Protein AF-A0A9P4IDJ7-F1 (afdb_monomer_lite)

Radius of gyration: 15.52 Å; chains: 1; bounding box: 43×26×38 Å

Foldseek 3Di:
DVVQVPDDPPDPRPFADLVNVLVVLVVVLVVLVVVADPVCNVVVVVSVVVSVVSLVVSLCSLPDPPCPNVVVGSHPPSPDHDDPVSNVVSVVVVVVVVD

pLDDT: mean 74.46, std 12.23, range [43.41, 88.38]

Organism: NCBI:txid1504668

Structure (mmCIF, N/CA/C/O backbone):
data_AF-A0A9P4IDJ7-F1
#
_entry.id   AF-A0A9P4IDJ7-F1
#
loop_
_atom_site.group_PDB
_atom_site.id
_atom_site.type_symbol
_atom_site.label_atom_id
_atom_site.label_alt_id
_atom_site.label_comp_i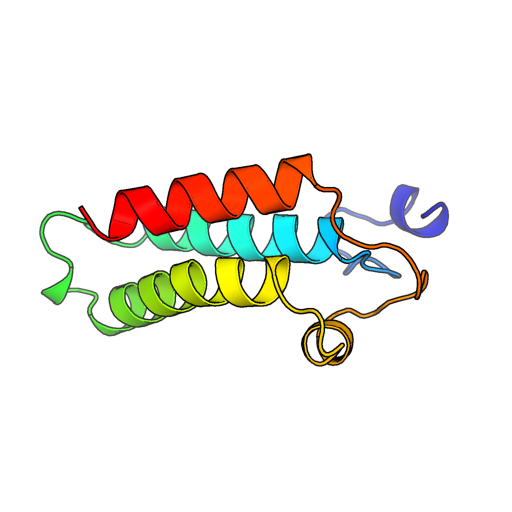d
_atom_site.label_asym_id
_atom_site.label_entity_id
_atom_site.label_seq_id
_atom_site.pdbx_PDB_ins_code
_atom_site.Cartn_x
_atom_site.Cartn_y
_atom_site.Cartn_z
_atom_site.occupancy
_atom_site.B_iso_or_equiv
_atom_site.auth_seq_id
_atom_site.auth_comp_id
_atom_site.auth_asym_id
_atom_site.auth_atom_id
_atom_site.pdbx_PDB_model_num
ATOM 1 N N . MET A 1 1 ? 19.123 -5.940 -9.336 1.00 51.44 1 MET A N 1
ATOM 2 C CA . MET A 1 1 ? 18.607 -7.023 -8.457 1.00 51.44 1 MET A CA 1
ATOM 3 C C . MET A 1 1 ? 19.621 -8.118 -8.098 1.00 51.44 1 MET A C 1
ATOM 5 O O . MET A 1 1 ? 19.449 -8.724 -7.050 1.00 51.44 1 MET A O 1
ATOM 9 N N . ALA A 1 2 ? 20.673 -8.372 -8.891 1.00 53.28 2 ALA A N 1
ATOM 10 C CA . ALA A 1 2 ? 21.667 -9.423 -8.608 1.00 53.28 2 ALA A CA 1
ATOM 11 C C . ALA A 1 2 ? 22.288 -9.426 -7.182 1.00 53.28 2 ALA A C 1
ATOM 13 O O . ALA A 1 2 ? 22.483 -10.516 -6.650 1.00 53.28 2 ALA A O 1
ATOM 14 N N . PRO A 1 3 ? 22.529 -8.275 -6.514 1.00 58.22 3 PRO A N 1
ATOM 15 C CA . PRO A 1 3 ? 23.065 -8.263 -5.146 1.00 58.22 3 PRO A CA 1
ATOM 16 C C . PRO A 1 3 ? 22.079 -8.770 -4.083 1.00 58.22 3 PRO A C 1
ATOM 18 O O . PRO A 1 3 ? 22.498 -9.369 -3.098 1.00 58.22 3 PRO A O 1
ATOM 21 N N . ASN A 1 4 ? 20.769 -8.583 -4.289 1.00 55.22 4 ASN A N 1
ATOM 22 C CA . ASN A 1 4 ? 19.736 -8.981 -3.323 1.00 55.22 4 ASN A CA 1
ATOM 23 C C . ASN A 1 4 ? 19.551 -10.510 -3.266 1.00 55.22 4 ASN A C 1
ATOM 25 O O . ASN A 1 4 ? 19.061 -11.026 -2.270 1.00 55.22 4 ASN A O 1
ATOM 29 N N . LEU A 1 5 ? 19.957 -11.243 -4.312 1.00 60.19 5 LEU A N 1
ATOM 30 C CA . LEU A 1 5 ? 19.858 -12.711 -4.374 1.00 60.19 5 LEU A CA 1
ATOM 31 C C . LEU A 1 5 ? 20.814 -13.420 -3.403 1.00 60.19 5 LEU A C 1
ATOM 33 O O . LEU A 1 5 ? 20.646 -14.602 -3.124 1.00 60.19 5 LEU A O 1
ATOM 37 N N . GLN A 1 6 ? 21.833 -12.708 -2.924 1.00 64.88 6 GLN A N 1
ATOM 38 C CA . GLN A 1 6 ? 22.885 -13.238 -2.054 1.00 64.88 6 GLN A CA 1
ATOM 39 C C . GLN A 1 6 ? 22.749 -12.726 -0.612 1.00 64.88 6 GLN A C 1
ATOM 41 O O . GLN A 1 6 ? 23.531 -13.106 0.258 1.00 64.88 6 GLN A O 1
ATOM 46 N N . GLN A 1 7 ? 21.773 -11.853 -0.349 1.00 55.00 7 GLN A N 1
ATOM 47 C CA . GLN A 1 7 ? 21.543 -11.274 0.968 1.00 55.00 7 GLN A CA 1
ATOM 48 C C . GLN A 1 7 ? 20.670 -12.197 1.821 1.00 55.00 7 GLN A C 1
ATOM 50 O O . GLN A 1 7 ? 19.735 -12.835 1.340 1.00 55.00 7 GLN A O 1
ATOM 55 N N . THR A 1 8 ? 20.983 -12.275 3.114 1.00 57.25 8 THR A N 1
ATOM 56 C CA . THR A 1 8 ? 20.155 -13.032 4.057 1.00 57.25 8 THR A CA 1
ATOM 57 C C . THR A 1 8 ? 18.792 -12.360 4.211 1.00 57.25 8 THR A C 1
ATOM 59 O O . THR A 1 8 ? 18.696 -11.140 4.103 1.00 57.25 8 THR A O 1
ATOM 62 N N . TYR A 1 9 ? 17.748 -13.138 4.512 1.00 49.81 9 TYR A N 1
ATOM 63 C CA . TYR A 1 9 ? 16.365 -12.654 4.659 1.00 49.81 9 TYR A CA 1
ATOM 64 C C . TYR A 1 9 ? 16.220 -11.423 5.579 1.00 49.81 9 TYR A C 1
ATOM 66 O O . TYR A 1 9 ? 15.356 -10.582 5.361 1.00 49.81 9 TYR A O 1
ATOM 74 N N . MET A 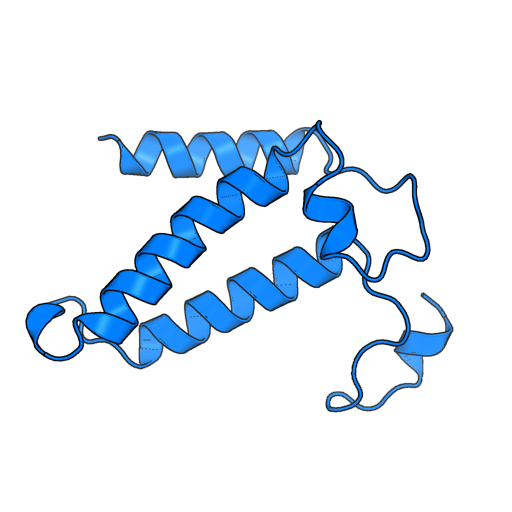1 10 ? 17.089 -11.296 6.588 1.00 43.41 10 MET A N 1
ATOM 75 C CA . MET A 1 10 ? 17.068 -10.198 7.563 1.00 43.41 10 MET A CA 1
ATOM 76 C C . MET A 1 10 ? 17.936 -8.992 7.168 1.00 43.41 10 MET A C 1
ATOM 78 O O . MET A 1 10 ? 17.942 -7.985 7.874 1.00 43.41 10 MET A O 1
ATOM 82 N N . THR A 1 11 ? 18.694 -9.067 6.072 1.00 50.81 11 THR A N 1
ATOM 83 C CA . THR A 1 11 ? 19.484 -7.939 5.570 1.00 50.81 11 THR A CA 1
ATOM 84 C C . THR A 1 11 ? 18.575 -7.025 4.748 1.00 50.81 11 THR A C 1
ATOM 86 O O . THR A 1 11 ? 17.959 -7.497 3.791 1.00 50.81 11 THR A O 1
ATOM 89 N N . PRO A 1 12 ? 18.485 -5.719 5.068 1.00 53.06 12 PRO A N 1
ATOM 90 C CA . PRO A 1 12 ? 17.758 -4.776 4.231 1.00 53.06 12 PRO A CA 1
ATOM 91 C C . PRO A 1 12 ? 18.280 -4.848 2.795 1.00 53.06 12 PRO A C 1
ATOM 93 O O . PRO A 1 12 ? 19.487 -4.745 2.568 1.00 53.06 12 PRO A O 1
ATOM 96 N N . ALA A 1 13 ? 17.367 -5.057 1.845 1.00 53.94 13 ALA A N 1
ATOM 97 C CA . ALA A 1 13 ? 17.705 -5.154 0.432 1.00 53.94 13 ALA A CA 1
ATOM 98 C C . ALA A 1 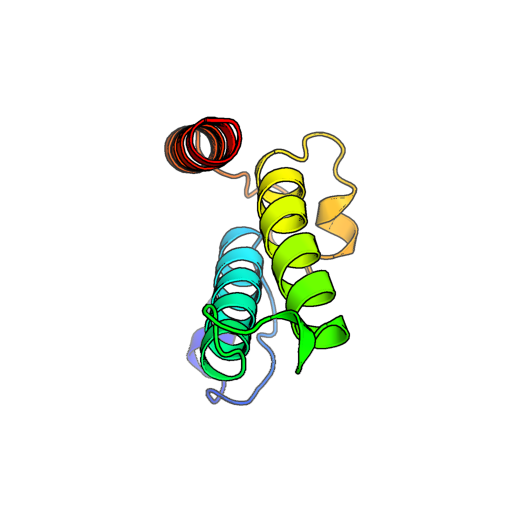13 ? 18.554 -3.947 0.008 1.00 53.94 13 ALA A C 1
ATOM 100 O O . ALA A 1 13 ? 18.172 -2.806 0.275 1.00 53.94 13 ALA A O 1
ATOM 101 N N . TYR A 1 14 ? 19.685 -4.203 -0.657 1.00 56.50 14 TYR A N 1
ATOM 102 C CA . TYR A 1 14 ? 20.616 -3.166 -1.131 1.00 56.50 14 TYR A CA 1
ATOM 103 C C . TYR A 1 14 ? 19.924 -2.137 -2.042 1.00 56.50 14 TYR A C 1
ATOM 105 O O . TYR A 1 14 ? 20.308 -0.975 -2.096 1.00 56.50 14 TYR A O 1
ATOM 113 N N . CYS A 1 15 ? 18.880 -2.586 -2.737 1.00 58.53 15 CYS A N 1
ATOM 114 C CA . CYS A 1 15 ? 18.048 -1.804 -3.632 1.00 58.53 15 CYS A CA 1
ATOM 115 C C . CYS A 1 15 ? 16.587 -2.240 -3.504 1.00 58.53 15 CYS A C 1
ATOM 117 O O . CYS A 1 15 ? 16.328 -3.447 -3.593 1.00 58.53 15 CYS A O 1
ATOM 119 N N . LYS A 1 16 ? 15.634 -1.309 -3.358 1.00 62.03 16 LYS A N 1
ATOM 120 C CA . LYS A 1 16 ? 14.196 -1.626 -3.375 1.00 62.03 16 LYS A CA 1
ATOM 121 C C . LYS A 1 16 ? 13.545 -0.961 -4.587 1.00 62.03 16 LYS A C 1
ATOM 123 O O . LYS A 1 16 ? 13.414 0.253 -4.622 1.00 62.03 16 LYS A O 1
ATOM 128 N N . THR A 1 17 ? 13.103 -1.761 -5.557 1.00 70.94 17 THR A N 1
ATOM 129 C CA . THR A 1 17 ? 12.210 -1.268 -6.619 1.00 70.94 17 THR A CA 1
ATOM 130 C C . THR A 1 17 ? 10.863 -0.854 -6.021 1.00 70.94 17 THR A C 1
ATOM 132 O O . THR A 1 17 ? 10.486 -1.366 -4.958 1.00 70.94 17 THR A O 1
ATOM 135 N N . LYS A 1 18 ? 10.099 0.006 -6.715 1.00 76.06 18 LYS A N 1
ATOM 136 C CA . LYS A 1 18 ? 8.752 0.437 -6.279 1.00 76.06 18 LYS A CA 1
ATOM 137 C C . LYS A 1 18 ? 7.861 -0.758 -5.900 1.00 76.06 18 LYS A C 1
ATOM 139 O O . LYS A 1 18 ? 7.203 -0.757 -4.862 1.00 76.06 18 LYS A O 1
ATOM 144 N N . VAL A 1 19 ? 7.932 -1.842 -6.681 1.00 77.00 19 VAL A N 1
ATOM 145 C CA . VAL A 1 19 ? 7.208 -3.101 -6.423 1.00 77.00 19 VAL A CA 1
ATOM 146 C C . VAL A 1 19 ? 7.647 -3.776 -5.123 1.00 77.00 19 VAL A C 1
ATOM 148 O O . VAL A 1 19 ? 6.797 -4.167 -4.325 1.00 77.00 19 VAL A O 1
ATOM 151 N N . TYR A 1 20 ? 8.955 -3.906 -4.876 1.00 75.69 20 TYR A N 1
ATOM 152 C CA . TYR A 1 20 ? 9.448 -4.549 -3.654 1.00 75.69 20 TYR A CA 1
ATOM 153 C C . TYR A 1 20 ? 9.115 -3.725 -2.408 1.00 75.69 20 TYR A C 1
ATOM 155 O O . TYR A 1 20 ? 8.749 -4.286 -1.376 1.00 75.69 20 TYR A O 1
ATOM 163 N N . PHE A 1 21 ? 9.201 -2.394 -2.507 1.00 79.62 21 PHE A N 1
ATOM 164 C CA . PHE A 1 21 ? 8.758 -1.512 -1.434 1.00 79.62 21 PHE A CA 1
ATOM 165 C C . PHE A 1 21 ? 7.275 -1.721 -1.125 1.00 79.62 21 PHE A C 1
ATOM 167 O O . PHE A 1 21 ? 6.932 -1.937 0.034 1.00 79.62 21 PHE A O 1
ATOM 174 N N . MET A 1 22 ? 6.406 -1.688 -2.141 1.00 85.25 22 MET A N 1
ATOM 175 C CA . MET A 1 22 ? 4.966 -1.838 -1.927 1.00 85.25 22 MET A CA 1
ATOM 176 C C . MET A 1 22 ? 4.607 -3.209 -1.364 1.00 85.25 22 MET A C 1
ATOM 178 O O . MET A 1 22 ? 3.788 -3.292 -0.453 1.00 85.25 22 MET A O 1
ATOM 182 N N . TRP A 1 23 ? 5.255 -4.272 -1.841 1.00 82.19 23 TRP A N 1
ATOM 183 C CA . TRP A 1 23 ? 5.078 -5.614 -1.291 1.00 82.19 23 TRP A CA 1
ATOM 184 C C . TRP A 1 23 ? 5.438 -5.679 0.202 1.00 82.19 23 TRP A C 1
ATOM 186 O O . TRP A 1 23 ? 4.649 -6.177 1.004 1.00 82.19 23 TRP A O 1
ATOM 196 N N . ASP A 1 24 ? 6.585 -5.115 0.594 1.00 81.62 24 ASP A N 1
ATOM 197 C CA . ASP A 1 24 ? 7.034 -5.042 1.991 1.00 81.62 24 ASP A CA 1
ATOM 198 C C . ASP A 1 24 ? 6.104 -4.158 2.851 1.00 81.62 24 ASP A C 1
ATOM 200 O O . ASP A 1 24 ? 5.726 -4.528 3.964 1.00 81.62 24 ASP A O 1
ATOM 204 N N . PHE A 1 25 ? 5.674 -3.008 2.326 1.00 85.62 25 PHE A N 1
ATOM 205 C CA . PHE A 1 25 ? 4.770 -2.082 3.012 1.00 85.62 25 PHE A CA 1
ATOM 206 C C . PHE A 1 25 ? 3.390 -2.703 3.278 1.00 85.62 25 PHE A C 1
ATOM 208 O O . PHE A 1 25 ? 2.897 -2.677 4.411 1.00 85.62 25 PHE A O 1
ATOM 215 N N . VAL A 1 26 ? 2.783 -3.318 2.259 1.00 87.44 26 VAL A N 1
ATOM 216 C CA . VAL A 1 26 ? 1.485 -3.999 2.382 1.00 87.44 26 VAL A CA 1
ATOM 217 C C . VAL A 1 26 ? 1.612 -5.245 3.259 1.00 87.44 26 VAL A C 1
ATOM 219 O O . VAL A 1 26 ? 0.762 -5.476 4.118 1.00 87.44 26 VAL A O 1
ATOM 222 N N . GLY A 1 27 ? 2.694 -6.016 3.116 1.00 86.19 27 GLY A N 1
ATOM 223 C CA . GLY A 1 27 ? 2.960 -7.197 3.939 1.00 86.19 27 GLY A CA 1
ATOM 224 C C . GLY A 1 27 ? 3.053 -6.872 5.432 1.00 86.19 27 GLY A C 1
ATOM 225 O O . GLY A 1 27 ? 2.415 -7.539 6.248 1.00 86.19 27 GLY A O 1
ATOM 226 N N . ARG A 1 28 ? 3.771 -5.802 5.799 1.00 85.25 28 ARG A N 1
ATOM 227 C CA . ARG A 1 28 ? 3.838 -5.326 7.191 1.00 85.25 28 ARG A CA 1
ATOM 228 C C . ARG A 1 28 ? 2.491 -4.815 7.697 1.00 85.25 28 ARG A C 1
ATOM 230 O O . ARG A 1 28 ? 2.130 -5.117 8.828 1.00 85.25 28 ARG A O 1
ATOM 237 N N . THR A 1 29 ? 1.728 -4.118 6.854 1.00 87.88 29 THR A N 1
ATOM 238 C CA . THR A 1 29 ? 0.371 -3.658 7.201 1.00 87.88 29 THR A CA 1
ATOM 239 C C . THR A 1 29 ? -0.561 -4.838 7.489 1.00 87.88 29 THR A C 1
ATOM 241 O O . THR A 1 29 ? -1.294 -4.816 8.473 1.00 87.88 29 THR A O 1
ATOM 244 N N . ARG A 1 30 ? -0.475 -5.918 6.702 1.00 86.94 30 ARG A N 1
ATOM 245 C CA . ARG A 1 30 ? -1.204 -7.164 6.977 1.00 86.94 30 ARG A CA 1
ATOM 246 C C . ARG A 1 30 ? -0.776 -7.806 8.298 1.00 86.94 30 ARG A C 1
ATOM 248 O O . ARG A 1 30 ? -1.637 -8.216 9.059 1.00 86.94 30 ARG A O 1
ATOM 255 N N . GLY A 1 31 ? 0.520 -7.863 8.599 1.00 85.88 31 GLY A N 1
ATOM 256 C CA . GLY A 1 31 ? 0.990 -8.396 9.885 1.00 85.88 31 GLY A CA 1
ATOM 257 C C . GLY A 1 31 ? 0.471 -7.607 11.096 1.00 85.88 31 GLY A C 1
ATOM 258 O O . GLY A 1 31 ? 0.250 -8.182 12.155 1.00 85.88 31 GLY A O 1
ATOM 259 N N . MET A 1 32 ? 0.222 -6.302 10.937 1.00 84.62 32 MET A N 1
ATOM 260 C CA . MET A 1 32 ? -0.427 -5.487 11.971 1.00 84.62 32 MET A CA 1
ATOM 261 C C . MET A 1 32 ? -1.912 -5.830 12.145 1.00 84.62 32 MET A C 1
ATOM 263 O O . MET A 1 32 ? -2.420 -5.704 13.255 1.00 84.62 32 MET A O 1
ATOM 267 N N . MET A 1 33 ? -2.600 -6.298 11.093 1.00 84.81 33 MET A N 1
ATOM 268 C CA . MET A 1 33 ? -4.001 -6.741 11.195 1.00 84.81 33 MET A CA 1
ATOM 269 C C . MET A 1 33 ? -4.144 -7.922 12.151 1.00 84.81 33 MET A C 1
ATOM 271 O O . MET A 1 33 ? -5.104 -7.961 12.910 1.00 84.81 33 MET A O 1
ATOM 275 N N . ASP A 1 34 ? -3.170 -8.833 12.179 1.00 85.12 34 ASP A N 1
ATOM 276 C CA . ASP A 1 34 ? -3.190 -9.989 13.085 1.00 85.12 34 ASP A CA 1
ATOM 277 C C . ASP A 1 34 ? -3.083 -9.584 14.571 1.00 85.12 34 ASP A C 1
ATOM 279 O O . ASP A 1 34 ? -3.352 -10.392 15.460 1.00 85.12 34 ASP A O 1
ATOM 283 N N . MET A 1 35 ? -2.693 -8.335 14.856 1.00 80.81 35 MET A N 1
ATOM 284 C CA . MET A 1 35 ? -2.598 -7.781 16.210 1.00 80.81 35 MET A CA 1
ATOM 285 C C . MET A 1 35 ? -3.862 -7.033 16.650 1.00 80.81 35 MET A C 1
ATOM 287 O O . MET A 1 35 ? -3.935 -6.623 17.811 1.00 80.81 35 MET A O 1
ATOM 291 N N . VAL A 1 36 ? -4.836 -6.842 15.751 1.00 83.94 36 VAL A N 1
ATOM 292 C CA . VAL A 1 36 ? -6.067 -6.100 16.037 1.00 83.94 36 VAL A CA 1
ATOM 293 C C . VAL A 1 36 ? -7.272 -7.033 16.026 1.00 83.94 36 VAL A C 1
ATOM 295 O O . VAL A 1 36 ? -7.441 -7.818 15.098 1.00 83.94 36 VAL A O 1
ATOM 298 N N . ASP A 1 37 ? -8.136 -6.936 17.039 1.00 83.44 37 ASP A N 1
ATOM 299 C CA . ASP A 1 37 ? -9.456 -7.575 16.999 1.00 83.44 37 ASP A CA 1
ATOM 300 C C . ASP A 1 37 ? -10.415 -6.693 16.179 1.00 83.44 37 ASP A C 1
ATOM 302 O O . ASP A 1 37 ? -10.833 -5.634 16.663 1.00 83.44 37 ASP A O 1
ATOM 306 N N . PRO A 1 38 ? -10.805 -7.098 14.954 1.00 78.62 38 PRO A N 1
ATOM 307 C CA . PRO A 1 38 ? -11.659 -6.280 14.100 1.00 78.62 38 PRO A CA 1
ATOM 308 C C . PRO A 1 38 ? -13.079 -6.114 14.658 1.00 78.62 38 PRO A C 1
ATOM 310 O O . PRO A 1 38 ? -13.796 -5.218 14.219 1.00 78.62 38 PRO A O 1
ATOM 313 N N . ALA A 1 39 ? -13.505 -6.944 15.619 1.00 84.75 39 ALA A N 1
ATOM 314 C CA . ALA A 1 39 ? -14.793 -6.781 16.286 1.00 84.75 39 ALA A CA 1
ATOM 315 C C . ALA A 1 39 ? -14.757 -5.732 17.410 1.00 84.75 39 ALA A C 1
ATOM 317 O O . ALA A 1 39 ? -15.821 -5.306 17.862 1.00 84.75 39 ALA A O 1
ATOM 318 N N . LYS A 1 40 ? -13.560 -5.347 17.883 1.00 82.12 40 LYS A N 1
ATOM 319 C CA . LYS A 1 40 ? -13.354 -4.389 18.985 1.00 82.12 40 LYS A CA 1
ATOM 320 C C . LYS A 1 40 ? -12.147 -3.466 18.750 1.00 82.12 40 LYS A C 1
ATOM 322 O O . LYS A 1 40 ? -11.240 -3.408 19.595 1.00 82.12 40 LYS A O 1
ATOM 327 N N . PRO A 1 41 ? -12.108 -2.738 17.620 1.00 75.88 41 PRO A N 1
ATOM 328 C CA . PRO A 1 41 ? -10.974 -1.892 17.254 1.00 75.88 41 PRO A CA 1
ATOM 329 C C . PRO A 1 41 ? -10.696 -0.780 18.279 1.00 75.88 41 PRO A C 1
ATOM 331 O O . PRO A 1 41 ? -9.564 -0.312 18.390 1.00 75.88 41 PRO A O 1
ATOM 334 N N . GLU A 1 42 ? -11.686 -0.384 19.085 1.00 78.69 42 GLU A N 1
ATOM 335 C CA . GLU A 1 42 ? -11.548 0.617 20.146 1.00 78.69 42 GLU A CA 1
ATOM 336 C C . GLU A 1 42 ? -10.514 0.250 21.221 1.00 78.69 42 GLU A C 1
ATOM 338 O O . GLU A 1 42 ? -9.907 1.144 21.812 1.00 78.69 42 GLU A O 1
ATOM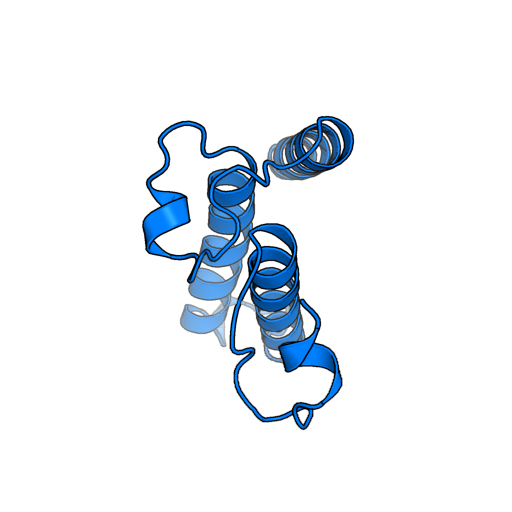 343 N N . ASN A 1 43 ? -10.259 -1.045 21.443 1.00 83.81 43 ASN A N 1
ATOM 344 C CA . ASN A 1 43 ? -9.260 -1.504 22.412 1.00 83.81 43 ASN A CA 1
ATOM 345 C C . ASN A 1 43 ? -7.822 -1.312 21.914 1.00 83.81 43 ASN A C 1
ATOM 347 O O . ASN A 1 43 ? -6.890 -1.300 22.716 1.00 83.81 43 ASN A O 1
ATOM 351 N N . GLN A 1 44 ? -7.641 -1.164 20.600 1.00 84.00 44 GLN A N 1
ATOM 352 C CA . GLN A 1 44 ? -6.353 -0.968 19.930 1.00 84.00 44 GLN A CA 1
ATOM 353 C C . GLN A 1 44 ? -6.437 0.221 18.965 1.00 84.00 44 GLN A C 1
ATOM 355 O O . GLN A 1 44 ? -5.931 0.165 17.844 1.00 84.00 44 GLN A O 1
ATOM 360 N N . LYS A 1 45 ? -7.084 1.308 19.409 1.00 84.56 45 LYS A N 1
ATOM 361 C CA . LYS A 1 45 ? -7.420 2.470 18.575 1.00 84.56 45 LYS A CA 1
ATOM 362 C C . LYS A 1 45 ? -6.231 3.009 17.771 1.00 84.56 45 LYS A C 1
ATOM 364 O O . LYS A 1 45 ? -6.376 3.242 16.580 1.00 84.56 45 LYS A O 1
ATOM 369 N N . GLU A 1 46 ? -5.064 3.166 18.394 1.00 88.19 46 GLU A N 1
ATOM 370 C CA . GLU A 1 46 ? -3.858 3.672 17.721 1.00 88.19 46 GLU A CA 1
ATOM 371 C C . GLU A 1 46 ? -3.385 2.731 16.603 1.00 88.19 46 GLU A C 1
ATOM 373 O O . GLU A 1 46 ? -3.118 3.167 15.486 1.00 88.19 46 GLU A O 1
ATOM 378 N N . THR A 1 47 ? -3.338 1.422 16.871 1.00 86.00 47 THR A N 1
ATOM 379 C CA . THR A 1 47 ? -2.960 0.414 15.871 1.00 86.00 47 THR A CA 1
ATOM 380 C C . THR A 1 47 ? -3.979 0.349 14.736 1.00 86.00 47 THR A C 1
ATOM 382 O O . THR A 1 47 ? -3.595 0.220 13.577 1.00 86.00 47 THR A O 1
ATOM 385 N N . TRP A 1 48 ? -5.268 0.475 15.052 1.00 85.38 48 TRP A N 1
ATOM 386 C CA . TRP A 1 48 ? -6.343 0.522 14.065 1.00 85.38 48 TRP A CA 1
ATOM 387 C C . TRP A 1 48 ? -6.274 1.773 13.176 1.00 85.38 48 TRP A C 1
ATOM 389 O O . TRP A 1 48 ? -6.422 1.672 11.955 1.00 85.38 48 TRP A O 1
ATOM 399 N N . GLU A 1 49 ? -6.017 2.944 13.762 1.00 88.00 49 GLU A N 1
ATOM 400 C CA . GLU A 1 49 ? -5.841 4.204 13.032 1.00 88.00 49 GLU A CA 1
ATOM 401 C C . GLU A 1 49 ? -4.604 4.157 12.123 1.00 88.00 49 GLU A C 1
ATOM 403 O O . GLU A 1 49 ? -4.709 4.525 10.951 1.00 88.00 49 GLU A O 1
ATOM 408 N N . ASP A 1 50 ? -3.467 3.634 12.602 1.00 88.25 50 ASP A N 1
ATOM 409 C CA . ASP A 1 50 ? -2.261 3.464 11.774 1.00 88.25 50 ASP A CA 1
ATOM 410 C C . ASP A 1 50 ? -2.508 2.484 10.617 1.00 88.25 50 ASP A C 1
ATOM 412 O O . ASP A 1 50 ? -2.174 2.762 9.467 1.00 88.25 50 ASP A O 1
ATOM 416 N N . LEU A 1 51 ? -3.162 1.353 10.881 1.00 88.12 51 LEU A N 1
ATOM 417 C CA . LEU A 1 51 ? -3.491 0.349 9.868 1.00 88.12 51 LEU A CA 1
ATOM 418 C C . LEU A 1 51 ? -4.428 0.903 8.791 1.00 88.12 51 LEU A C 1
ATOM 420 O O . LEU A 1 51 ? -4.194 0.694 7.599 1.00 88.12 51 LEU A O 1
ATOM 424 N N . THR A 1 52 ? -5.442 1.662 9.203 1.00 86.50 52 THR A N 1
ATOM 425 C CA . THR A 1 52 ? -6.355 2.349 8.284 1.00 86.50 52 THR A CA 1
ATOM 426 C C . THR A 1 52 ? -5.607 3.396 7.457 1.00 86.50 52 THR A C 1
ATOM 428 O O . THR A 1 52 ? -5.738 3.434 6.232 1.00 86.50 52 THR A O 1
ATOM 431 N N . GLY A 1 53 ? -4.754 4.198 8.103 1.00 86.94 53 GLY A N 1
ATOM 432 C CA . GLY A 1 53 ? -3.907 5.182 7.434 1.00 86.94 53 GLY A CA 1
ATOM 433 C C . GLY A 1 53 ? -2.979 4.545 6.400 1.00 86.94 53 GLY A C 1
ATOM 434 O O . GLY A 1 53 ? -2.885 5.031 5.275 1.00 86.94 53 GLY A O 1
ATOM 435 N N . ARG A 1 54 ? -2.351 3.414 6.731 1.00 88.38 54 ARG A N 1
ATOM 436 C CA . ARG A 1 54 ? -1.484 2.651 5.817 1.00 88.38 54 ARG A CA 1
ATOM 437 C C . ARG A 1 54 ? -2.244 2.047 4.646 1.00 88.38 54 A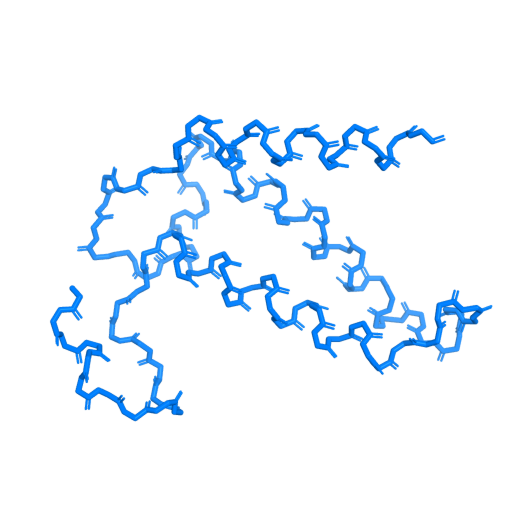RG A C 1
ATOM 439 O O . ARG A 1 54 ? -1.715 2.053 3.536 1.00 88.38 54 ARG A O 1
ATOM 446 N N . ALA A 1 55 ? -3.464 1.558 4.859 1.00 86.06 55 ALA A N 1
ATOM 447 C CA . ALA A 1 55 ? -4.300 1.048 3.777 1.00 86.06 55 ALA A CA 1
ATOM 448 C C . ALA A 1 55 ? -4.608 2.155 2.755 1.00 86.06 55 ALA A C 1
ATOM 450 O O . ALA A 1 55 ? -4.369 1.968 1.563 1.00 86.06 55 ALA A O 1
ATOM 451 N N . ILE A 1 56 ? -5.015 3.340 3.223 1.00 85.25 56 ILE A N 1
ATOM 452 C CA . ILE A 1 56 ? -5.264 4.509 2.361 1.00 85.25 56 ILE A CA 1
ATOM 453 C C . ILE A 1 56 ? -3.969 4.960 1.676 1.00 85.25 56 ILE A C 1
ATOM 455 O O . ILE A 1 56 ? -3.932 5.187 0.468 1.00 85.25 56 ILE A O 1
ATOM 459 N N . PHE A 1 57 ? -2.878 5.056 2.437 1.00 86.75 57 PHE A N 1
ATOM 460 C CA . PHE A 1 57 ? -1.593 5.511 1.918 1.00 86.75 57 PHE A CA 1
ATOM 461 C C . PHE A 1 57 ? -1.022 4.566 0.855 1.00 86.75 57 PHE A C 1
ATOM 463 O O . PHE A 1 57 ? -0.359 5.021 -0.073 1.00 86.75 57 PHE A O 1
ATOM 470 N N . SER A 1 58 ? -1.323 3.266 0.932 1.00 86.62 58 SER A N 1
ATOM 471 C CA . SER A 1 58 ? -0.901 2.301 -0.086 1.00 86.62 58 SER A CA 1
ATOM 472 C C . SER A 1 58 ? -1.468 2.625 -1.473 1.00 86.62 58 SER A C 1
ATOM 474 O O . SER A 1 58 ? -0.750 2.505 -2.465 1.00 86.62 58 SER A O 1
ATOM 476 N N . ASP A 1 59 ? -2.707 3.116 -1.543 1.00 84.44 59 ASP A N 1
ATOM 477 C CA . ASP A 1 59 ? -3.332 3.524 -2.802 1.00 84.44 59 ASP A CA 1
ATOM 478 C C . ASP A 1 59 ? -2.703 4.807 -3.357 1.00 84.44 59 ASP A C 1
ATOM 480 O O . ASP A 1 59 ? -2.408 4.892 -4.551 1.00 84.44 59 ASP A O 1
ATOM 484 N N . VAL A 1 60 ? -2.410 5.770 -2.473 1.00 85.81 60 VAL A N 1
ATOM 485 C CA . VAL A 1 60 ? -1.694 7.009 -2.822 1.00 85.81 60 VAL A CA 1
ATOM 486 C C . VAL A 1 60 ? -0.326 6.696 -3.427 1.00 85.81 60 VAL A C 1
ATOM 488 O O . VAL A 1 60 ? 0.047 7.302 -4.425 1.00 85.81 60 VAL A O 1
ATOM 491 N N . LEU A 1 61 ? 0.410 5.737 -2.862 1.00 85.44 61 LEU A N 1
ATOM 492 C CA . LEU A 1 61 ? 1.733 5.347 -3.353 1.00 85.44 61 LEU A CA 1
ATOM 493 C C . LEU A 1 61 ? 1.686 4.619 -4.705 1.00 85.44 61 LEU A C 1
ATOM 495 O O . LEU A 1 61 ? 2.572 4.821 -5.530 1.00 85.44 61 LEU A O 1
ATOM 499 N N . ILE A 1 62 ? 0.667 3.788 -4.955 1.00 85.00 62 ILE A N 1
ATOM 500 C CA . ILE A 1 62 ? 0.492 3.087 -6.244 1.00 85.00 62 ILE A CA 1
ATOM 501 C C . ILE A 1 62 ? 0.139 4.067 -7.369 1.00 85.00 62 ILE A C 1
ATOM 503 O O . ILE A 1 62 ? 0.519 3.862 -8.525 1.00 85.00 62 ILE A O 1
ATOM 507 N N . HIS A 1 63 ? -0.600 5.123 -7.032 1.00 84.06 63 HIS A N 1
ATOM 508 C CA . HIS A 1 63 ? -1.090 6.118 -7.979 1.00 84.06 63 HIS A CA 1
ATOM 509 C C . HIS A 1 63 ? -0.267 7.405 -8.015 1.00 84.06 63 HIS A C 1
ATOM 511 O O . HIS A 1 63 ? -0.639 8.325 -8.745 1.00 84.06 63 HIS A O 1
ATOM 517 N N . ASP A 1 64 ? 0.834 7.495 -7.266 1.00 80.94 64 ASP A N 1
ATOM 518 C CA . ASP A 1 64 ? 1.662 8.692 -7.281 1.00 80.94 64 ASP A CA 1
ATOM 519 C C . ASP A 1 64 ? 2.315 8.879 -8.654 1.00 80.94 64 ASP A C 1
ATOM 521 O O . ASP A 1 64 ? 3.175 8.111 -9.072 1.00 80.94 64 ASP A O 1
ATOM 525 N N . THR A 1 65 ? 1.915 9.942 -9.345 1.00 70.44 65 THR A N 1
ATOM 526 C CA . THR A 1 65 ? 2.534 10.394 -10.596 1.00 70.44 65 THR A CA 1
ATOM 527 C C . THR A 1 65 ? 3.418 11.623 -10.387 1.00 70.44 65 THR A C 1
ATOM 529 O O . THR A 1 65 ? 3.878 12.218 -11.357 1.00 70.44 65 THR A O 1
ATOM 532 N N . THR A 1 66 ? 3.595 12.073 -9.138 1.00 72.06 66 THR A N 1
ATOM 533 C CA . THR A 1 66 ? 4.349 13.291 -8.802 1.00 72.06 66 THR A CA 1
ATOM 534 C C . THR A 1 66 ? 5.812 13.023 -8.450 1.00 72.06 66 THR A C 1
ATOM 536 O O . THR A 1 66 ? 6.581 13.976 -8.340 1.00 72.06 66 THR A O 1
ATOM 539 N N . GLY A 1 67 ? 6.194 11.753 -8.265 1.00 67.88 67 GLY A N 1
ATOM 540 C CA . GLY A 1 67 ? 7.546 11.338 -7.878 1.00 67.88 67 GLY A CA 1
ATOM 541 C C . GLY A 1 67 ? 7.867 11.580 -6.398 1.00 67.88 67 GLY A C 1
ATOM 542 O O . GLY A 1 67 ? 9.006 11.433 -5.965 1.00 67.88 67 GLY A O 1
ATOM 543 N N . LYS A 1 68 ? 6.879 11.953 -5.577 1.00 69.44 68 LYS A N 1
ATOM 544 C CA . LYS A 1 68 ? 7.076 12.158 -4.132 1.00 69.44 68 LYS A CA 1
ATOM 545 C C . LYS A 1 68 ? 7.242 10.833 -3.395 1.00 69.44 68 LYS A C 1
ATOM 547 O O . LYS A 1 68 ? 7.974 10.777 -2.409 1.00 69.44 68 LYS A O 1
ATOM 552 N N . ALA A 1 69 ? 6.592 9.780 -3.880 1.00 69.00 69 ALA A N 1
ATOM 553 C CA . ALA A 1 69 ? 6.767 8.415 -3.411 1.00 69.00 69 ALA A CA 1
ATOM 554 C C . ALA A 1 69 ? 8.193 7.906 -3.682 1.00 69.00 69 ALA A C 1
ATOM 556 O O . ALA A 1 69 ? 8.729 7.148 -2.877 1.00 69.00 69 ALA A O 1
ATOM 557 N N . ASP A 1 70 ? 8.856 8.409 -4.730 1.00 68.50 70 ASP A N 1
ATOM 558 C CA . ASP A 1 70 ? 10.229 8.023 -5.077 1.00 68.50 70 ASP A CA 1
ATOM 559 C C . ASP A 1 70 ? 11.247 8.448 -4.020 1.00 68.50 70 ASP A C 1
ATOM 561 O O . ASP A 1 70 ? 12.247 7.766 -3.830 1.00 68.50 70 ASP A O 1
ATOM 565 N N . MET A 1 71 ? 10.944 9.480 -3.228 1.00 68.62 71 MET A N 1
ATOM 566 C CA . MET A 1 71 ? 11.745 9.855 -2.055 1.00 68.62 71 MET A CA 1
ATOM 567 C C . MET A 1 71 ? 11.695 8.805 -0.931 1.00 68.62 71 MET A C 1
ATOM 569 O O . MET A 1 71 ? 12.535 8.822 -0.032 1.00 68.62 71 MET A O 1
ATOM 573 N N . MET A 1 72 ? 10.701 7.910 -0.950 1.00 67.38 72 MET A N 1
ATOM 574 C CA . MET A 1 72 ? 10.563 6.789 -0.011 1.00 67.38 72 MET A CA 1
ATOM 575 C C . MET A 1 72 ? 11.139 5.485 -0.570 1.00 67.38 72 MET A C 1
ATOM 577 O O . MET A 1 72 ? 11.385 4.538 0.186 1.00 67.38 72 MET A O 1
ATOM 581 N N . PHE A 1 73 ? 11.364 5.423 -1.880 1.00 69.81 73 PHE A N 1
ATOM 582 C CA . PHE A 1 73 ? 11.982 4.287 -2.536 1.00 69.81 73 PHE A CA 1
ATOM 583 C C . PHE A 1 73 ? 13.493 4.520 -2.559 1.00 69.81 73 PHE A C 1
ATOM 585 O O . PHE A 1 73 ? 13.981 5.504 -3.103 1.00 69.81 73 PHE A O 1
ATOM 592 N N . ILE A 1 74 ? 14.272 3.606 -1.977 1.00 62.62 74 ILE A N 1
ATOM 593 C CA . ILE A 1 74 ? 15.716 3.563 -2.248 1.00 62.62 74 ILE A CA 1
ATOM 594 C C . ILE A 1 74 ? 15.849 2.984 -3.660 1.00 62.62 74 ILE A C 1
ATOM 596 O O . ILE A 1 74 ? 16.031 1.776 -3.841 1.00 62.62 74 ILE A O 1
ATOM 600 N N . ASN A 1 75 ? 15.600 3.855 -4.638 1.00 58.59 75 ASN A N 1
ATOM 601 C CA . ASN A 1 75 ? 15.422 3.523 -6.037 1.00 58.59 75 ASN A CA 1
ATOM 602 C C . ASN A 1 75 ? 16.792 3.437 -6.705 1.00 58.59 75 ASN A C 1
ATOM 604 O O . ASN A 1 75 ? 17.592 4.364 -6.656 1.00 58.59 75 ASN A O 1
ATOM 608 N N . CYS A 1 76 ? 17.060 2.300 -7.327 1.00 57.16 76 CYS A N 1
ATOM 609 C CA . CYS A 1 76 ? 18.263 2.060 -8.133 1.00 57.16 76 CYS A CA 1
ATOM 610 C C . CYS A 1 76 ? 17.877 1.669 -9.561 1.00 57.16 76 CYS A C 1
ATOM 612 O O . CYS A 1 76 ? 18.696 1.141 -10.308 1.00 57.16 76 CYS A O 1
ATOM 614 N N . ASP A 1 77 ? 16.607 1.903 -9.888 1.00 59.59 77 ASP A N 1
ATOM 615 C CA . ASP A 1 77 ? 15.997 1.771 -11.199 1.00 59.59 77 ASP A CA 1
ATOM 616 C C . ASP A 1 77 ? 14.928 2.874 -11.276 1.00 59.59 77 ASP A C 1
ATOM 618 O O . ASP A 1 77 ? 13.798 2.700 -10.816 1.00 59.59 77 ASP A O 1
ATOM 622 N N . GLU A 1 78 ? 15.353 4.071 -11.693 1.00 58.09 78 GLU A N 1
ATOM 623 C CA . GLU A 1 78 ? 14.566 5.315 -11.610 1.00 58.09 78 GLU A CA 1
ATOM 624 C C . GLU A 1 78 ? 13.295 5.276 -12.482 1.00 58.09 78 GLU A C 1
ATOM 626 O O . GLU A 1 78 ? 12.340 5.995 -12.195 1.00 58.09 78 GLU A O 1
ATOM 631 N N . ASP A 1 79 ? 13.232 4.366 -13.461 1.00 62.16 79 ASP A N 1
ATOM 632 C CA . ASP A 1 79 ? 12.179 4.318 -14.485 1.00 62.16 79 ASP A CA 1
ATOM 633 C C . ASP A 1 79 ? 11.121 3.216 -14.263 1.00 62.16 79 ASP A C 1
ATOM 635 O O . ASP A 1 79 ? 10.194 3.051 -15.063 1.00 62.16 79 ASP A O 1
ATOM 639 N N . ALA A 1 80 ? 11.239 2.417 -13.196 1.00 68.69 80 ALA A N 1
ATOM 640 C CA . ALA A 1 80 ? 10.332 1.296 -12.953 1.00 68.69 80 ALA A CA 1
ATOM 641 C C . ALA A 1 80 ? 8.981 1.765 -12.376 1.00 68.69 80 ALA A C 1
ATOM 643 O O . ALA A 1 80 ? 8.810 1.888 -11.162 1.00 68.69 80 ALA A O 1
ATOM 644 N N . GLU A 1 81 ? 8.004 1.983 -13.254 1.00 75.31 81 GLU A N 1
ATOM 645 C CA . GLU A 1 81 ? 6.628 2.367 -12.916 1.00 75.31 81 GLU A CA 1
ATOM 646 C C . GLU A 1 81 ? 5.695 1.173 -12.650 1.00 75.31 81 GLU A C 1
ATOM 648 O O . GLU A 1 81 ? 5.882 0.072 -13.178 1.00 75.31 81 GLU A O 1
ATOM 653 N N . PHE A 1 82 ? 4.626 1.391 -11.872 1.00 79.75 82 PHE A N 1
ATOM 654 C CA . PHE A 1 82 ? 3.550 0.399 -11.778 1.00 79.75 82 PHE A CA 1
ATOM 655 C C . PHE A 1 82 ? 2.816 0.286 -13.115 1.00 79.75 82 PHE A C 1
ATOM 657 O O . PHE A 1 82 ? 2.341 1.286 -13.666 1.00 79.75 82 PHE A O 1
ATOM 664 N N . GLY A 1 83 ? 2.677 -0.949 -13.599 1.00 80.44 83 GLY A N 1
ATOM 665 C CA . GLY A 1 83 ? 1.883 -1.257 -14.784 1.00 80.44 83 GLY A CA 1
ATOM 666 C C . GLY A 1 83 ? 0.389 -0.997 -14.577 1.00 80.44 83 GLY A C 1
ATOM 667 O O . GLY A 1 83 ? -0.113 -0.955 -13.448 1.00 80.44 83 GLY A O 1
ATOM 668 N N . ASP A 1 84 ? -0.336 -0.866 -15.687 1.00 84.31 84 ASP A N 1
ATOM 669 C CA . ASP A 1 84 ? -1.769 -0.548 -15.686 1.00 84.31 84 ASP A CA 1
ATOM 670 C C . ASP A 1 84 ? -2.612 -1.568 -14.920 1.00 84.31 84 ASP A C 1
ATOM 672 O O . ASP A 1 84 ? -3.593 -1.190 -14.282 1.00 84.31 84 ASP A O 1
ATOM 676 N N . GLU A 1 85 ? -2.208 -2.840 -14.924 1.00 82.00 85 GLU A N 1
ATOM 677 C CA . GLU A 1 85 ? -2.875 -3.912 -14.180 1.00 82.00 85 GLU A CA 1
ATOM 678 C C . GLU A 1 85 ? -2.859 -3.656 -12.666 1.00 82.00 85 GLU A C 1
ATOM 680 O O . GLU A 1 85 ? -3.894 -3.755 -12.006 1.00 82.00 85 GLU A O 1
ATOM 685 N N . VAL A 1 86 ? -1.708 -3.254 -12.116 1.00 80.38 86 VAL A N 1
ATOM 686 C CA . VAL A 1 86 ? -1.551 -2.967 -10.680 1.00 80.38 86 VAL A CA 1
ATOM 687 C C . VAL A 1 86 ? -2.336 -1.714 -10.300 1.00 80.38 86 VAL A C 1
ATOM 689 O O . VAL A 1 86 ? -3.057 -1.709 -9.304 1.00 80.38 86 VAL A O 1
ATOM 692 N N . LYS A 1 87 ? -2.265 -0.671 -11.133 1.00 83.31 87 LYS A N 1
ATOM 693 C CA . LYS A 1 87 ? -3.041 0.562 -10.939 1.00 83.31 87 LYS A CA 1
ATOM 694 C C . LYS A 1 87 ? -4.551 0.286 -11.013 1.00 83.31 87 LYS A C 1
ATOM 696 O O . LYS A 1 87 ? -5.329 0.811 -10.220 1.00 83.31 87 LYS A O 1
ATOM 701 N N . ALA A 1 88 ? -4.996 -0.560 -11.943 1.00 81.94 88 ALA A N 1
ATOM 702 C CA . ALA A 1 88 ? -6.400 -0.953 -12.058 1.00 81.94 88 ALA A CA 1
ATOM 703 C C . ALA A 1 88 ? -6.879 -1.758 -10.842 1.00 81.94 88 ALA A C 1
ATOM 705 O O . ALA A 1 88 ? -7.979 -1.496 -10.350 1.00 81.94 88 ALA A O 1
ATOM 706 N N . ALA A 1 89 ? -6.053 -2.679 -10.338 1.00 79.62 89 ALA A N 1
ATOM 707 C CA . ALA A 1 89 ? -6.336 -3.427 -9.119 1.00 79.62 89 ALA A CA 1
ATOM 708 C C . ALA A 1 89 ? -6.457 -2.498 -7.899 1.00 79.62 89 ALA A C 1
ATOM 710 O O . ALA A 1 89 ? -7.433 -2.609 -7.160 1.00 79.62 89 ALA A O 1
ATOM 711 N N . GLY A 1 90 ? -5.547 -1.528 -7.743 1.00 77.44 90 GLY A N 1
ATOM 712 C CA . GLY A 1 90 ? -5.635 -0.502 -6.694 1.00 77.44 90 GLY A CA 1
ATOM 713 C C . GLY A 1 90 ? -6.972 0.246 -6.728 1.00 77.44 90 GLY A C 1
ATOM 714 O O . GLY A 1 90 ? -7.721 0.231 -5.754 1.00 77.44 90 GLY A O 1
ATOM 715 N N . ARG A 1 91 ? -7.371 0.760 -7.902 1.00 81.44 91 ARG A N 1
ATOM 716 C CA . ARG A 1 91 ? -8.674 1.437 -8.079 1.00 81.44 91 ARG A CA 1
ATOM 717 C C . ARG A 1 91 ? -9.887 0.558 -7.780 1.00 81.44 91 ARG A C 1
ATOM 719 O O . ARG A 1 91 ? -10.957 1.086 -7.478 1.00 81.44 91 ARG A O 1
ATOM 726 N N . ALA A 1 92 ? -9.796 -0.754 -7.988 1.00 78.12 92 ALA A N 1
ATOM 727 C CA . ALA A 1 92 ? -10.891 -1.667 -7.666 1.00 78.12 92 ALA A CA 1
ATOM 728 C C . ALA A 1 92 ? -11.061 -1.801 -6.147 1.00 78.12 92 ALA A C 1
ATOM 730 O O . ALA A 1 92 ? -12.190 -1.790 -5.662 1.00 78.12 92 ALA A O 1
ATOM 731 N N . VAL A 1 93 ? -9.948 -1.853 -5.411 1.00 73.12 93 VAL A N 1
ATOM 732 C CA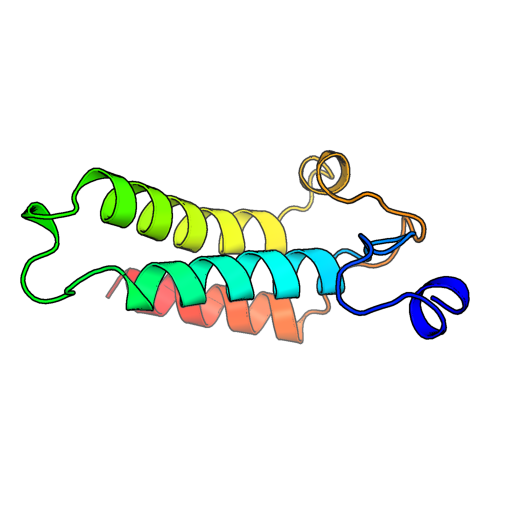 . VAL A 1 93 ? -9.943 -1.917 -3.945 1.00 73.12 93 VAL A CA 1
ATOM 733 C C . VAL A 1 93 ? -10.459 -0.614 -3.333 1.00 73.12 93 VAL A C 1
ATOM 735 O O . VAL A 1 93 ? -11.352 -0.673 -2.493 1.00 73.12 93 VAL A O 1
ATOM 738 N N . SER A 1 94 ? -9.991 0.552 -3.793 1.00 73.12 94 SER A N 1
ATOM 739 C CA . SER A 1 94 ? -10.445 1.847 -3.256 1.00 73.12 94 SER A CA 1
ATOM 740 C C . SER A 1 94 ? -11.947 2.057 -3.445 1.00 73.12 94 SER A C 1
ATOM 742 O O . SER A 1 94 ? -12.637 2.454 -2.515 1.00 73.12 94 SER A O 1
ATOM 744 N N . ARG A 1 95 ? -12.489 1.696 -4.616 1.00 74.50 95 ARG A N 1
ATOM 745 C CA . ARG A 1 95 ? -13.935 1.789 -4.881 1.00 74.50 95 ARG A CA 1
ATOM 746 C C . ARG A 1 95 ? -14.769 0.850 -4.015 1.00 74.50 95 ARG A C 1
ATOM 748 O O . ARG A 1 95 ? -15.878 1.206 -3.641 1.00 74.50 95 ARG A O 1
ATOM 755 N N . ALA A 1 96 ? -14.252 -0.335 -3.694 1.00 65.69 96 ALA A N 1
ATOM 756 C CA . ALA A 1 96 ? -14.933 -1.256 -2.789 1.00 65.69 96 ALA A CA 1
ATOM 757 C C . ALA A 1 96 ? -14.973 -0.739 -1.339 1.00 65.69 96 ALA A C 1
ATOM 759 O O . ALA A 1 96 ? -15.850 -1.149 -0.591 1.00 65.69 96 ALA A O 1
ATOM 760 N N . ALA A 1 97 ? -14.050 0.147 -0.946 1.00 60.81 97 ALA A N 1
ATOM 761 C CA . ALA A 1 97 ? -14.019 0.755 0.385 1.00 60.81 97 ALA A CA 1
ATOM 762 C C . ALA A 1 97 ? -14.977 1.955 0.546 1.00 60.81 97 ALA A C 1
ATOM 764 O O . ALA A 1 97 ? -15.238 2.374 1.670 1.00 60.81 97 ALA A O 1
ATOM 765 N N . GLU A 1 98 ? -15.486 2.515 -0.557 1.00 56.47 98 GLU A N 1
ATOM 766 C CA . GLU A 1 98 ? -16.450 3.630 -0.567 1.00 56.47 98 GLU A CA 1
ATOM 767 C C . GLU A 1 98 ? -17.924 3.169 -0.557 1.00 56.47 98 GLU A C 1
ATOM 769 O O . GLU A 1 98 ? -18.822 4.008 -0.451 1.00 56.47 98 GLU A O 1
ATOM 774 N N . MET A 1 99 ? -18.177 1.860 -0.694 1.00 45.59 99 MET A N 1
ATOM 775 C CA . MET A 1 99 ? -19.508 1.228 -0.686 1.00 45.59 99 MET A CA 1
ATOM 776 C C . MET A 1 99 ? -19.876 0.668 0.686 1.00 45.59 99 MET A C 1
ATOM 778 O O . MET A 1 99 ? -21.078 0.753 1.028 1.00 45.59 99 MET A O 1
#

Sequence (99 aa):
MAPNLQQTYMTPAYCKTKVYFMWDFVGRTRGMMDMVDPAKPENQKETWEDLTGRAIFSDVLIHDTTGKADMMFINCDEDAEFGDEVKAAGRAVSRAAEM

Secondary structure (DSSP, 8-state):
-GGGGGS-TTSPPS---HHHHHHHHHHHHHHHHTTS-TT-GGGGHHHHHHHHHHHHHHHHHHS--SSTGGGTS--SSTT-PPPHHHHHHHHHHHHHH--